Protein AF-A0A7G5EEJ8-F1 (afdb_monomer)

Sequence (106 aa):
MQNPKILGRMEEEDDDDVDERASTTLFTEKSASYEAGAIGKVTVAVFKSNDMEDRGGLVLRITLENQASSFVPHSKNLENGIELHMAGDAEAASLVRALKEALASI

Nearest PDB structures (foldseek):
  7e2d-assembly1_K  TM=4.996E-01  e=7.913E+00  Saccharomyces cerevisiae S288C
  2f86-assembly1_H  TM=3.354E-01  e=7.913E+00  Caenorhabditis elegans

Radius of gyration: 15.52 Å; Cα contacts (8 Å, |Δi|>4): 195; chains: 1; bounding box: 39×31×40 Å

Structure (mmCIF, N/CA/C/O backbone):
data_AF-A0A7G5EEJ8-F1
#
_entry.id   AF-A0A7G5EEJ8-F1
#
loop_
_atom_site.group_PDB
_atom_site.id
_atom_site.type_symbol
_atom_site.label_atom_id
_atom_site.label_alt_id
_atom_site.label_comp_id
_atom_site.label_asym_id
_atom_site.label_entity_id
_atom_site.label_seq_id
_atom_site.pdbx_PDB_ins_code
_atom_site.Cartn_x
_atom_site.Cartn_y
_atom_site.Cartn_z
_atom_site.occupancy
_atom_site.B_iso_or_equiv
_atom_site.auth_seq_id
_atom_site.auth_comp_id
_atom_site.auth_asym_id
_atom_site.auth_atom_id
_atom_site.pdbx_PDB_model_num
ATOM 1 N N . MET A 1 1 ? 5.540 15.842 -3.793 1.00 58.84 1 MET A N 1
ATOM 2 C CA .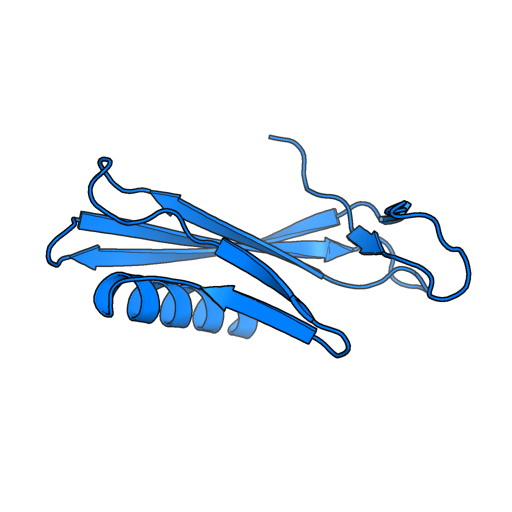 MET A 1 1 ? 6.118 14.532 -3.417 1.00 58.84 1 MET A CA 1
ATOM 3 C C . MET A 1 1 ? 6.571 13.828 -4.681 1.00 58.84 1 MET A C 1
ATOM 5 O O . MET A 1 1 ? 5.878 13.937 -5.682 1.00 58.84 1 MET A O 1
ATOM 9 N N . GLN A 1 2 ? 7.719 13.157 -4.653 1.00 82.75 2 GLN A N 1
ATOM 10 C CA . GLN A 1 2 ? 8.219 12.374 -5.785 1.00 82.75 2 GLN A CA 1
ATOM 11 C C . GLN A 1 2 ? 7.470 11.030 -5.875 1.00 82.75 2 GLN A C 1
ATOM 13 O O . GLN A 1 2 ? 7.139 10.431 -4.844 1.00 82.75 2 GLN A O 1
ATOM 18 N N . ASN A 1 3 ? 7.175 10.569 -7.095 1.00 93.12 3 ASN A N 1
ATOM 19 C CA . ASN A 1 3 ? 6.579 9.247 -7.315 1.00 93.12 3 ASN A CA 1
ATOM 20 C C . ASN A 1 3 ? 7.557 8.155 -6.850 1.00 93.12 3 ASN A C 1
ATOM 22 O O . ASN A 1 3 ? 8.765 8.310 -7.061 1.00 93.12 3 ASN A O 1
ATOM 26 N N . PRO A 1 4 ? 7.068 7.067 -6.226 1.00 95.00 4 PRO A N 1
ATOM 27 C CA . PRO A 1 4 ? 7.933 5.963 -5.841 1.00 95.00 4 PRO A CA 1
ATOM 28 C C . PRO A 1 4 ? 8.526 5.292 -7.085 1.00 95.00 4 PRO A C 1
ATOM 30 O O . PRO A 1 4 ? 7.979 5.375 -8.184 1.00 95.00 4 PRO A O 1
ATOM 33 N N . LYS A 1 5 ? 9.654 4.615 -6.925 1.00 93.44 5 LYS A N 1
ATOM 34 C CA . LYS A 1 5 ? 10.236 3.776 -7.974 1.00 93.44 5 LYS A CA 1
ATOM 35 C C . LYS A 1 5 ? 9.751 2.342 -7.799 1.00 93.44 5 LYS A C 1
ATOM 37 O O . LYS A 1 5 ? 9.383 1.956 -6.690 1.00 93.44 5 LYS A O 1
ATOM 42 N N . ILE A 1 6 ? 9.738 1.567 -8.881 1.00 92.31 6 ILE A N 1
ATOM 43 C CA . ILE A 1 6 ? 9.648 0.111 -8.754 1.00 92.31 6 ILE A CA 1
ATOM 44 C C . ILE A 1 6 ? 10.985 -0.369 -8.227 1.00 92.31 6 ILE A C 1
ATOM 46 O O . ILE A 1 6 ? 12.028 -0.020 -8.777 1.00 92.31 6 ILE A O 1
ATOM 50 N N . LEU A 1 7 ? 10.912 -1.163 -7.171 1.00 90.25 7 LEU A N 1
ATOM 51 C CA . LEU A 1 7 ? 12.047 -1.755 -6.497 1.00 90.25 7 LEU A CA 1
ATOM 52 C C . LEU A 1 7 ? 12.005 -3.273 -6.689 1.00 90.25 7 LEU A C 1
ATOM 54 O O . LEU A 1 7 ? 10.918 -3.850 -6.745 1.00 90.25 7 LEU A O 1
ATOM 58 N N . GLY A 1 8 ? 13.163 -3.918 -6.790 1.00 84.19 8 GLY A N 1
ATOM 59 C CA . GLY A 1 8 ? 13.273 -5.375 -6.852 1.00 84.19 8 GLY A CA 1
ATOM 60 C C . GLY 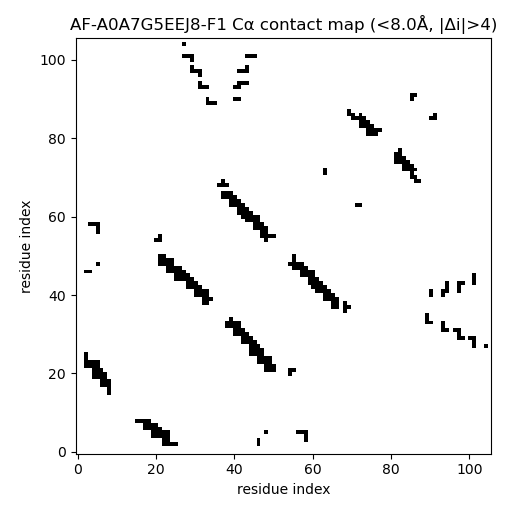A 1 8 ? 14.499 -5.880 -6.104 1.00 84.19 8 GLY A C 1
ATOM 61 O O . GLY A 1 8 ? 15.456 -5.137 -5.916 1.00 84.19 8 GLY A O 1
ATOM 62 N N . ARG A 1 9 ? 14.444 -7.142 -5.679 1.00 73.94 9 ARG A N 1
ATOM 63 C CA . ARG A 1 9 ? 15.580 -7.892 -5.130 1.00 73.94 9 ARG A CA 1
ATOM 64 C C . ARG A 1 9 ? 15.879 -9.050 -6.076 1.00 73.94 9 ARG A C 1
ATOM 66 O O . ARG A 1 9 ? 14.930 -9.621 -6.619 1.00 73.94 9 ARG A O 1
ATOM 73 N N . MET A 1 10 ? 17.148 -9.369 -6.300 1.00 67.25 10 MET A N 1
ATOM 74 C CA . MET A 1 10 ? 17.544 -10.576 -7.033 1.00 67.25 10 MET A CA 1
ATOM 75 C C . MET A 1 10 ? 17.921 -11.669 -6.027 1.00 67.25 10 MET A C 1
ATOM 77 O O . MET A 1 10 ? 18.494 -11.367 -4.990 1.00 67.25 10 MET A O 1
ATOM 81 N N . GLU A 1 11 ? 17.541 -12.921 -6.301 1.00 60.50 11 GLU A N 1
ATOM 82 C CA . GLU A 1 11 ? 17.748 -14.058 -5.381 1.00 60.50 11 GLU A CA 1
ATOM 83 C C . GLU A 1 11 ? 19.223 -14.461 -5.212 1.00 60.50 11 GLU A C 1
ATOM 85 O O . GLU A 1 11 ? 19.539 -15.225 -4.304 1.00 60.50 11 GLU A O 1
ATOM 90 N N . GLU A 1 12 ? 20.118 -14.001 -6.091 1.00 57.19 12 GLU A N 1
ATOM 91 C CA . GLU A 1 12 ? 21.447 -14.606 -6.253 1.00 57.19 12 GLU A CA 1
ATOM 92 C C . GLU A 1 12 ? 22.587 -13.932 -5.475 1.00 57.19 12 GLU A C 1
ATOM 94 O O . GLU A 1 12 ? 23.681 -14.491 -5.429 1.00 57.19 12 GLU A O 1
ATOM 99 N N . GLU A 1 13 ? 22.367 -12.791 -4.823 1.00 51.25 13 GLU A N 1
ATOM 100 C CA . GLU A 1 13 ? 23.418 -12.121 -4.049 1.00 51.25 13 GLU A CA 1
ATOM 101 C C . GLU A 1 13 ? 22.933 -11.874 -2.616 1.00 51.25 13 GLU A C 1
ATOM 103 O O . GLU A 1 13 ? 2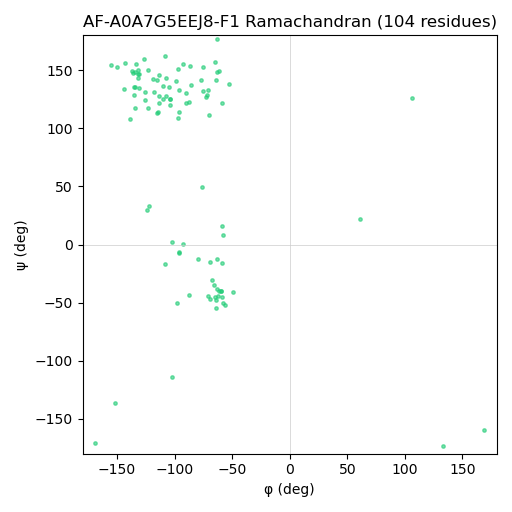1.833 -11.374 -2.401 1.00 51.25 13 GLU A O 1
ATOM 108 N N . ASP A 1 14 ? 23.767 -12.244 -1.637 1.00 51.47 14 ASP A N 1
ATOM 109 C CA . ASP A 1 14 ? 23.621 -12.015 -0.184 1.00 51.47 14 ASP A CA 1
ATOM 110 C C . ASP A 1 14 ? 23.515 -10.516 0.202 1.00 51.47 14 ASP A C 1
ATOM 112 O O . ASP A 1 14 ? 23.692 -10.146 1.365 1.00 51.47 14 ASP A O 1
ATOM 116 N N . ASP A 1 15 ? 23.237 -9.637 -0.756 1.00 51.94 15 ASP A N 1
ATOM 117 C CA . ASP A 1 15 ? 23.052 -8.222 -0.527 1.00 51.94 15 ASP A CA 1
ATOM 118 C C . ASP A 1 15 ? 21.570 -7.949 -0.242 1.00 51.94 15 ASP A C 1
ATOM 120 O O . ASP A 1 15 ? 20.675 -8.172 -1.057 1.00 51.94 15 ASP A O 1
ATOM 124 N N . ASP A 1 16 ? 21.306 -7.361 0.926 1.00 58.47 16 ASP A N 1
ATOM 125 C CA . ASP A 1 16 ? 20.045 -6.689 1.277 1.00 58.47 16 ASP A CA 1
ATOM 126 C C . ASP A 1 16 ? 19.686 -5.527 0.311 1.00 58.47 16 ASP A C 1
ATOM 128 O O . ASP A 1 16 ? 18.737 -4.767 0.562 1.00 58.47 16 ASP A O 1
ATOM 132 N N . ASP A 1 17 ? 20.432 -5.381 -0.786 1.00 66.19 17 ASP A N 1
ATOM 133 C CA . ASP A 1 17 ? 20.330 -4.319 -1.760 1.00 66.19 17 ASP A CA 1
ATOM 134 C C . ASP A 1 17 ? 19.051 -4.447 -2.586 1.00 66.19 17 ASP A C 1
ATOM 136 O O . ASP A 1 17 ? 18.606 -5.499 -3.052 1.00 66.19 17 ASP A O 1
ATOM 140 N N . VAL A 1 18 ? 18.395 -3.301 -2.699 1.00 80.25 18 VAL A N 1
ATOM 141 C CA . VAL A 1 18 ? 17.132 -3.142 -3.394 1.00 80.25 18 VAL A CA 1
ATOM 142 C C . VAL A 1 18 ? 17.388 -2.236 -4.583 1.00 80.25 18 VAL A C 1
ATOM 144 O O . VAL A 1 18 ? 17.635 -1.042 -4.412 1.00 80.25 18 VAL A O 1
ATOM 147 N N . ASP A 1 19 ? 17.273 -2.792 -5.784 1.00 85.50 19 ASP A N 1
ATOM 148 C CA . ASP A 1 19 ? 17.538 -2.062 -7.017 1.00 85.50 19 ASP A CA 1
ATOM 149 C C . ASP A 1 19 ? 16.313 -1.294 -7.507 1.00 85.50 19 ASP A C 1
ATOM 151 O O . ASP A 1 19 ? 15.191 -1.816 -7.569 1.00 85.50 19 ASP A O 1
ATOM 155 N N . GLU A 1 20 ? 16.542 -0.058 -7.953 1.00 89.38 20 GLU A N 1
ATOM 156 C CA . GLU A 1 20 ? 15.557 0.684 -8.734 1.00 89.38 20 GLU A CA 1
ATOM 157 C C . GLU A 1 20 ? 15.408 0.059 -10.127 1.00 89.38 20 GLU A C 1
ATOM 159 O O . GLU A 1 20 ? 16.283 0.170 -10.985 1.00 89.38 20 GLU A O 1
ATOM 164 N N . ARG A 1 21 ? 14.252 -0.551 -10.391 1.00 89.50 21 ARG A N 1
ATOM 165 C CA . ARG A 1 21 ? 13.950 -1.165 -11.690 1.00 89.50 21 ARG A CA 1
ATOM 166 C C . ARG A 1 21 ? 13.347 -0.176 -12.680 1.00 89.50 21 ARG A C 1
ATOM 168 O O . ARG A 1 21 ? 13.734 -0.172 -13.844 1.00 89.50 21 ARG A O 1
ATOM 175 N N . ALA A 1 22 ? 12.407 0.664 -12.243 1.00 93.19 22 ALA A N 1
ATOM 176 C CA . ALA A 1 22 ? 11.707 1.584 -13.141 1.00 93.19 22 ALA A CA 1
ATOM 177 C C . ALA A 1 22 ? 11.151 2.832 -12.443 1.00 93.19 22 ALA A C 1
ATOM 179 O O . ALA A 1 22 ? 10.818 2.837 -11.254 1.00 93.19 22 ALA A O 1
ATOM 180 N N . SER A 1 23 ? 10.993 3.908 -13.220 1.00 94.88 23 SER A N 1
ATOM 181 C CA . SER A 1 23 ? 10.201 5.069 -12.803 1.00 94.88 23 SER A CA 1
ATOM 182 C C . SER A 1 23 ? 8.704 4.779 -12.900 1.00 94.88 23 SER A C 1
ATOM 184 O O . SER A 1 23 ? 8.281 3.977 -13.731 1.00 94.88 23 SER A O 1
ATOM 186 N N . THR A 1 24 ? 7.900 5.459 -12.080 1.00 96.81 24 THR A N 1
ATOM 187 C CA . THR A 1 24 ? 6.445 5.285 -12.097 1.00 96.81 24 THR A CA 1
ATOM 188 C C . THR A 1 24 ? 5.687 6.593 -12.267 1.00 96.81 24 THR A C 1
ATOM 190 O O . THR A 1 24 ? 6.183 7.686 -11.959 1.00 96.81 24 THR A O 1
ATOM 193 N N . THR A 1 25 ? 4.443 6.453 -12.710 1.00 96.31 25 THR A N 1
ATOM 194 C CA . THR A 1 25 ? 3.435 7.512 -12.712 1.00 96.31 25 THR A CA 1
ATOM 195 C C . THR A 1 25 ? 2.255 7.091 -11.846 1.00 96.31 25 THR A C 1
ATOM 197 O O . THR A 1 25 ? 1.888 5.914 -11.826 1.00 96.31 25 THR A O 1
ATOM 200 N N . LEU A 1 26 ? 1.668 8.040 -11.106 1.00 96.75 26 LEU A N 1
ATOM 201 C CA . LEU A 1 26 ? 0.425 7.796 -10.373 1.00 96.75 26 LEU A CA 1
ATOM 202 C C . LEU A 1 26 ? -0.656 7.375 -11.371 1.00 96.75 26 LEU A C 1
ATOM 204 O O . LEU A 1 26 ? -0.951 8.108 -12.311 1.00 96.75 26 LEU A O 1
ATOM 208 N N . PHE A 1 27 ? -1.224 6.194 -11.161 1.00 96.25 27 PHE A N 1
ATOM 209 C CA . PHE A 1 27 ? -2.244 5.624 -12.027 1.00 96.25 27 PHE A CA 1
ATOM 210 C C . PHE A 1 27 ? -3.646 5.863 -11.461 1.00 96.25 27 PHE A C 1
ATOM 212 O O . PHE A 1 27 ? -4.518 6.380 -12.153 1.00 96.25 27 PHE A O 1
ATOM 219 N N . THR A 1 28 ? -3.859 5.545 -10.184 1.00 97.25 28 THR A N 1
ATOM 220 C CA . THR A 1 28 ? -5.121 5.820 -9.488 1.00 97.25 28 THR A CA 1
ATOM 221 C C . THR A 1 28 ? -4.874 6.049 -8.005 1.00 97.25 28 THR A C 1
ATOM 223 O O . THR A 1 28 ? -3.919 5.525 -7.433 1.00 97.25 28 THR A O 1
ATOM 226 N N . GLU A 1 29 ? -5.748 6.827 -7.381 1.00 97.62 29 GLU A N 1
ATOM 227 C CA . GLU A 1 29 ? -5.767 7.055 -5.943 1.00 97.62 29 GLU A CA 1
ATOM 228 C C . GLU A 1 29 ? -7.210 6.957 -5.457 1.00 97.62 29 GLU A C 1
ATOM 230 O O . GLU A 1 29 ? -8.116 7.586 -6.014 1.00 97.62 29 GLU A O 1
ATOM 235 N N . LYS A 1 30 ? -7.433 6.139 -4.430 1.00 98.06 30 LYS A N 1
ATOM 236 C CA . LYS A 1 30 ? -8.735 5.967 -3.787 1.00 98.06 30 LYS A CA 1
ATOM 237 C C . LYS A 1 30 ? -8.583 6.091 -2.292 1.00 98.06 30 LYS A C 1
ATOM 239 O O . LYS A 1 30 ? -7.563 5.707 -1.726 1.00 98.06 30 LYS A O 1
ATOM 244 N N . SER A 1 31 ? -9.611 6.625 -1.653 1.00 97.56 31 SER A N 1
ATOM 245 C CA . SER A 1 31 ? -9.627 6.769 -0.209 1.00 97.56 31 SER A CA 1
ATOM 246 C C . SER A 1 31 ? -10.974 6.377 0.366 1.00 97.56 31 SER A C 1
ATOM 248 O O . SER A 1 31 ? -12.018 6.529 -0.270 1.00 97.56 31 SER A O 1
ATOM 250 N N . ALA A 1 32 ? -10.939 5.860 1.585 1.00 97.12 32 ALA A N 1
ATOM 251 C CA . ALA A 1 32 ? -12.117 5.526 2.355 1.00 97.12 32 ALA A CA 1
ATOM 252 C C . ALA A 1 32 ? -11.938 6.043 3.784 1.00 97.12 32 ALA A C 1
ATOM 254 O O . ALA A 1 32 ? -10.872 5.918 4.390 1.00 97.12 32 ALA A O 1
ATOM 255 N N . SER A 1 33 ? -12.985 6.665 4.314 1.00 95.88 33 SER A N 1
ATOM 256 C CA . SER A 1 33 ? -13.021 7.098 5.709 1.00 95.88 33 SER A CA 1
ATOM 257 C C . SER A 1 33 ? -13.513 5.967 6.605 1.00 95.88 33 SER A C 1
ATOM 259 O O . SER A 1 33 ? -14.278 5.107 6.163 1.00 95.88 33 SER A O 1
ATOM 261 N N . TYR A 1 34 ? -13.109 6.001 7.868 1.00 93.12 34 TYR A N 1
ATOM 262 C CA . TYR A 1 34 ? -13.642 5.158 8.930 1.00 93.12 34 TYR A CA 1
ATOM 263 C C . TYR A 1 34 ? -13.977 6.006 10.159 1.00 93.12 34 TYR A C 1
ATOM 265 O O . TYR A 1 34 ? -13.348 7.035 10.417 1.00 93.12 34 TYR A O 1
ATOM 273 N N . GLU A 1 35 ? -14.977 5.557 10.908 1.00 92.19 35 GLU A N 1
ATOM 274 C CA . GLU A 1 35 ? -15.441 6.185 12.140 1.00 92.19 35 GLU A CA 1
ATOM 275 C C . GLU A 1 35 ? -15.732 5.079 13.160 1.00 92.19 35 GLU A 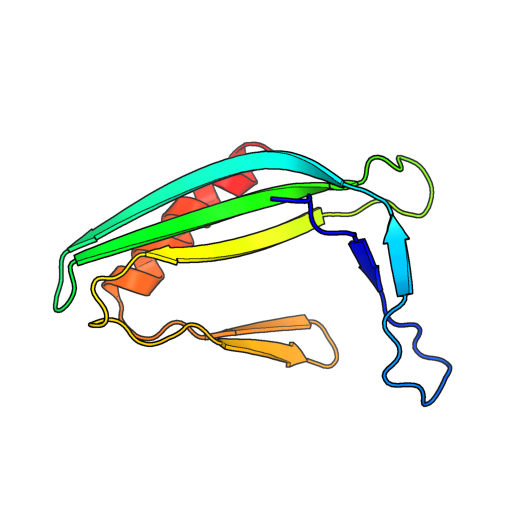C 1
ATOM 277 O O . GLU A 1 35 ? -16.667 4.295 12.999 1.00 92.19 35 GLU A O 1
ATOM 282 N N . ALA A 1 36 ? -14.868 4.967 14.168 1.00 87.12 36 ALA A N 1
ATOM 283 C CA . ALA A 1 36 ? -14.953 3.989 15.250 1.00 87.12 36 ALA A CA 1
ATOM 284 C C . ALA A 1 36 ? -14.280 4.559 16.515 1.00 87.12 36 ALA A C 1
ATOM 286 O O . ALA A 1 36 ? -14.450 5.735 16.829 1.00 87.12 36 ALA A O 1
ATOM 287 N N . GLY A 1 37 ? -13.473 3.761 17.230 1.00 82.81 37 GLY A N 1
ATOM 288 C CA . GLY A 1 37 ? -12.626 4.260 18.329 1.00 82.81 37 GLY A CA 1
ATOM 289 C C . GLY A 1 37 ? -11.630 5.349 17.894 1.00 82.81 37 GLY A C 1
ATOM 290 O O . GLY A 1 37 ? -11.105 6.085 18.725 1.00 82.81 37 GLY A O 1
ATOM 291 N N . ALA A 1 38 ? -11.419 5.476 16.585 1.00 85.38 38 ALA A N 1
ATOM 292 C CA . ALA A 1 38 ? -10.707 6.548 15.920 1.00 85.38 38 ALA A CA 1
ATOM 293 C C . ALA A 1 38 ? -11.513 7.034 14.706 1.00 85.38 38 ALA A C 1
ATOM 295 O O . ALA A 1 38 ? -12.304 6.284 14.128 1.00 85.38 38 ALA A O 1
ATOM 296 N N . ILE A 1 39 ? -11.282 8.283 14.304 1.00 89.62 39 ILE A N 1
ATOM 297 C CA . ILE A 1 39 ? -11.803 8.844 13.055 1.00 89.62 39 ILE A CA 1
ATOM 298 C C . ILE A 1 39 ? -10.613 9.105 12.147 1.00 89.62 39 ILE A C 1
ATOM 300 O O . ILE A 1 39 ? -9.648 9.766 12.548 1.00 89.62 39 ILE A O 1
ATOM 304 N N . GLY A 1 40 ? -10.679 8.588 10.928 1.00 92.81 40 GLY A N 1
ATOM 305 C CA . GLY A 1 40 ? -9.582 8.717 9.988 1.00 92.81 40 GLY A CA 1
ATOM 306 C C . GLY A 1 40 ? -9.940 8.291 8.577 1.00 92.81 40 GLY A C 1
ATOM 307 O O . GLY A 1 40 ? -11.103 8.072 8.229 1.00 92.81 40 GLY A O 1
ATOM 308 N N . LYS A 1 41 ? -8.909 8.209 7.742 1.00 94.94 41 LYS A N 1
ATOM 309 C CA . LYS A 1 41 ? -9.023 7.879 6.324 1.00 94.94 41 LYS A CA 1
ATOM 310 C C . LYS A 1 41 ? -7.829 7.045 5.882 1.00 94.94 41 LYS A C 1
ATOM 312 O O . LYS A 1 41 ? -6.685 7.386 6.177 1.00 94.94 41 LYS A O 1
ATOM 317 N N . VAL A 1 42 ? -8.105 5.970 5.153 1.00 95.81 42 VAL A N 1
ATOM 318 C CA . VAL A 1 42 ? -7.091 5.193 4.438 1.00 95.81 42 VAL A CA 1
ATOM 319 C C . VAL A 1 42 ? -7.061 5.674 2.996 1.00 95.81 42 VAL A C 1
ATOM 321 O O . VAL A 1 42 ? -8.113 5.789 2.367 1.00 95.81 42 VAL A O 1
ATOM 324 N N . THR A 1 43 ? -5.867 5.914 2.463 1.00 96.94 43 THR A N 1
ATOM 325 C CA . THR A 1 43 ? -5.647 6.216 1.047 1.00 96.94 43 THR A CA 1
ATOM 326 C C . THR A 1 43 ? -4.775 5.128 0.431 1.00 96.94 43 THR A C 1
ATOM 328 O O . THR A 1 43 ? -3.726 4.780 0.970 1.00 96.94 43 THR A O 1
ATOM 331 N N . VAL A 1 44 ? -5.206 4.598 -0.712 1.00 97.38 44 VAL A N 1
ATOM 332 C CA . VAL A 1 44 ? -4.455 3.658 -1.545 1.00 97.38 44 VAL A CA 1
ATOM 333 C C . VAL A 1 44 ? -4.146 4.344 -2.868 1.00 97.38 44 VAL A C 1
ATOM 335 O O . VAL A 1 44 ? -5.050 4.637 -3.651 1.00 97.38 44 VAL A O 1
ATOM 338 N N . ALA A 1 45 ? -2.864 4.584 -3.116 1.00 97.75 45 ALA A N 1
ATOM 339 C CA . ALA A 1 45 ? -2.352 5.086 -4.381 1.00 97.75 45 ALA A CA 1
ATOM 340 C C . ALA A 1 45 ? -1.616 3.964 -5.120 1.00 97.75 45 ALA A C 1
ATOM 342 O O . ALA A 1 45 ? -0.719 3.319 -4.571 1.00 97.75 45 ALA A O 1
ATOM 343 N N . VAL A 1 46 ? -1.992 3.747 -6.376 1.00 97.44 46 VAL A N 1
ATOM 344 C CA . VAL A 1 46 ? -1.352 2.795 -7.282 1.00 97.44 46 VAL A CA 1
ATOM 345 C C . VAL A 1 46 ? -0.506 3.586 -8.259 1.00 97.44 46 VAL A C 1
ATOM 347 O O . VAL A 1 46 ? -1.013 4.460 -8.963 1.00 97.44 46 VAL A O 1
ATOM 350 N N . PHE A 1 47 ? 0.773 3.253 -8.340 1.00 97.00 47 PHE A N 1
ATOM 351 C CA . PHE A 1 47 ? 1.678 3.796 -9.341 1.00 97.00 47 PHE A CA 1
ATOM 352 C C . PHE A 1 47 ? 2.046 2.695 -10.324 1.00 97.00 47 PHE A C 1
ATOM 354 O O . PHE A 1 47 ? 2.333 1.576 -9.905 1.00 97.00 47 PHE A O 1
ATOM 361 N N . LYS A 1 48 ? 2.046 3.006 -11.618 1.00 95.56 48 LYS A N 1
ATOM 362 C CA . LYS A 1 48 ? 2.376 2.055 -12.683 1.00 95.56 48 LYS A CA 1
ATOM 363 C C . LYS A 1 48 ? 3.739 2.375 -13.275 1.00 95.56 48 LYS A C 1
ATOM 365 O O . LYS A 1 48 ? 4.090 3.552 -13.385 1.00 95.56 48 LYS A O 1
ATOM 370 N N . SER A 1 49 ? 4.492 1.335 -13.634 1.00 95.94 49 SER A N 1
ATOM 371 C CA . SER A 1 49 ? 5.741 1.495 -14.379 1.00 95.94 49 SER A CA 1
ATOM 372 C C . SER A 1 49 ? 5.518 2.326 -15.641 1.00 95.94 49 SER A C 1
ATOM 374 O O . SER A 1 49 ? 4.529 2.130 -16.348 1.00 95.94 49 SER A O 1
ATOM 376 N N . ASN A 1 50 ? 6.448 3.234 -15.927 1.00 93.62 50 ASN A N 1
ATOM 377 C CA . ASN A 1 50 ? 6.546 3.863 -17.245 1.00 93.62 50 ASN A CA 1
ATOM 378 C C . ASN A 1 50 ? 7.244 2.943 -18.263 1.00 93.62 50 ASN A C 1
ATOM 380 O O . ASN A 1 50 ? 7.228 3.232 -19.456 1.00 93.62 50 ASN A O 1
ATOM 384 N N . ASP A 1 51 ? 7.869 1.866 -17.784 1.00 89.56 51 ASP A N 1
ATOM 385 C CA . ASP A 1 51 ? 8.491 0.835 -18.600 1.00 89.56 51 ASP A CA 1
ATOM 386 C C . ASP A 1 51 ? 7.448 -0.234 -18.960 1.00 89.56 51 ASP A C 1
ATOM 388 O O . ASP A 1 51 ? 6.794 -0.810 -18.085 1.00 89.56 51 ASP A O 1
ATOM 392 N N . MET A 1 52 ? 7.263 -0.445 -20.263 1.00 81.44 52 MET A N 1
ATOM 393 C CA . MET A 1 52 ? 6.270 -1.363 -20.830 1.00 81.44 52 MET A CA 1
ATOM 394 C C . MET A 1 52 ? 6.895 -2.683 -21.308 1.00 81.44 52 MET A C 1
ATOM 396 O O . MET A 1 52 ? 6.179 -3.510 -21.872 1.00 81.44 52 MET A O 1
ATOM 400 N N . GLU A 1 53 ? 8.202 -2.866 -21.116 1.00 83.50 53 GLU A N 1
ATOM 401 C CA . GLU A 1 53 ? 8.963 -4.035 -21.553 1.00 83.50 53 GLU A CA 1
ATOM 402 C C . GLU A 1 53 ? 9.231 -4.969 -20.357 1.00 83.50 53 GLU A C 1
ATOM 404 O O . GLU A 1 53 ? 8.297 -5.548 -19.800 1.00 83.50 53 GLU A O 1
ATOM 409 N N . ASP A 1 54 ? 10.487 -5.139 -19.940 1.00 80.12 54 ASP A N 1
ATOM 410 C CA . ASP A 1 54 ? 10.919 -6.121 -18.936 1.00 80.12 54 ASP A CA 1
ATOM 411 C C . ASP A 1 54 ? 10.965 -5.568 -17.495 1.00 80.12 54 ASP A C 1
ATOM 413 O O . ASP A 1 54 ? 11.283 -6.293 -16.544 1.00 80.12 54 ASP A O 1
ATOM 417 N N . ARG A 1 55 ? 10.607 -4.289 -17.299 1.00 80.56 55 ARG A N 1
ATOM 418 C CA . ARG A 1 55 ? 10.586 -3.610 -15.984 1.00 80.56 55 ARG A CA 1
ATOM 419 C C . ARG A 1 55 ? 9.207 -3.056 -15.630 1.00 80.56 55 ARG A C 1
ATOM 421 O O . ARG A 1 55 ? 9.074 -2.021 -14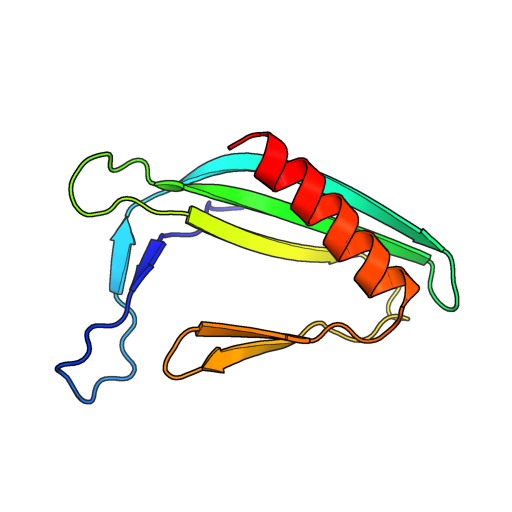.968 1.00 80.56 55 ARG A O 1
ATOM 428 N N . GLY A 1 56 ? 8.170 -3.762 -16.073 1.00 84.88 56 GLY A N 1
ATOM 429 C CA . GLY A 1 56 ? 6.785 -3.504 -15.696 1.00 84.88 56 GLY A CA 1
ATOM 430 C C . GLY A 1 56 ? 6.521 -3.690 -14.195 1.00 84.88 56 GLY A C 1
ATOM 431 O O . GLY A 1 56 ? 7.386 -4.091 -13.419 1.00 84.88 56 GLY A O 1
ATOM 432 N N . GLY A 1 57 ? 5.289 -3.397 -13.778 1.00 90.62 57 GLY A N 1
ATOM 433 C CA . GLY A 1 57 ? 4.831 -3.617 -12.406 1.00 90.62 57 GLY A CA 1
ATOM 434 C C . GLY A 1 57 ? 4.096 -2.424 -11.806 1.00 90.62 57 GLY A C 1
ATOM 435 O O . GLY A 1 57 ? 3.795 -1.436 -12.488 1.00 90.62 57 GLY A O 1
ATOM 436 N N . LEU A 1 58 ? 3.787 -2.548 -10.515 1.00 93.62 58 LEU A N 1
ATOM 437 C CA . LEU A 1 58 ? 3.012 -1.582 -9.746 1.00 93.62 58 LEU A CA 1
ATOM 438 C C . LEU A 1 58 ? 3.671 -1.313 -8.392 1.00 93.62 58 LEU A C 1
ATOM 440 O O . LEU A 1 58 ? 4.243 -2.214 -7.783 1.00 93.62 58 LEU A O 1
ATOM 444 N N . VAL A 1 59 ? 3.509 -0.093 -7.887 1.00 95.19 59 VAL A N 1
ATOM 445 C CA . VAL A 1 59 ? 3.747 0.239 -6.478 1.00 95.19 59 VAL A CA 1
ATOM 446 C C . VAL A 1 59 ? 2.404 0.532 -5.824 1.00 95.19 59 VAL A C 1
ATOM 448 O O . VAL A 1 59 ? 1.672 1.413 -6.279 1.00 95.19 59 VAL A O 1
ATOM 451 N N . LEU A 1 60 ? 2.102 -0.175 -4.737 1.00 95.75 60 LEU A N 1
ATOM 452 C CA . LEU A 1 60 ? 0.976 0.134 -3.861 1.00 95.75 60 LEU A CA 1
ATOM 453 C C . LEU A 1 60 ? 1.483 0.975 -2.691 1.00 95.75 60 LEU A C 1
ATOM 455 O O . LEU A 1 60 ? 2.262 0.503 -1.867 1.00 95.75 60 LEU A O 1
ATOM 459 N N . ARG A 1 61 ? 1.038 2.227 -2.608 1.00 95.62 61 ARG A N 1
ATOM 460 C CA . ARG A 1 61 ? 1.273 3.088 -1.449 1.00 95.62 61 ARG A CA 1
ATOM 461 C C . ARG A 1 61 ? -0.011 3.181 -0.643 1.00 95.62 61 ARG A C 1
ATOM 463 O O . ARG A 1 61 ? -1.020 3.663 -1.146 1.00 95.62 61 ARG A O 1
ATOM 470 N N . ILE A 1 62 ? 0.059 2.757 0.611 1.00 95.25 62 ILE A N 1
ATOM 471 C CA . ILE A 1 62 ? -1.057 2.799 1.554 1.00 95.25 62 ILE A CA 1
ATOM 472 C C . ILE A 1 62 ? -0.692 3.798 2.647 1.00 95.25 62 ILE A C 1
ATOM 474 O O . ILE A 1 62 ? 0.341 3.650 3.298 1.00 95.25 62 ILE A O 1
ATOM 478 N N . THR A 1 63 ? -1.515 4.823 2.840 1.00 93.75 63 THR A N 1
ATOM 479 C CA . THR A 1 63 ? -1.337 5.817 3.903 1.00 93.75 63 THR A CA 1
ATOM 480 C C . THR A 1 63 ? -2.570 5.880 4.792 1.00 93.75 63 THR A C 1
ATOM 482 O O . THR A 1 63 ? -3.692 5.615 4.355 1.00 93.75 63 THR A O 1
ATOM 485 N N . LEU A 1 64 ? -2.344 6.220 6.059 1.00 92.00 64 LEU A N 1
ATOM 486 C CA . LEU A 1 64 ? -3.375 6.346 7.079 1.00 92.00 64 LEU A CA 1
ATOM 487 C C . LEU A 1 64 ? -3.311 7.759 7.660 1.00 92.00 64 LEU A C 1
ATOM 489 O O . LEU A 1 64 ? -2.303 8.146 8.247 1.00 92.00 64 LEU A O 1
ATOM 493 N N . GLU A 1 65 ? -4.385 8.521 7.495 1.00 90.31 65 GLU A N 1
ATOM 494 C CA . GLU A 1 65 ? -4.593 9.793 8.181 1.00 90.31 65 GLU A CA 1
ATOM 495 C C . GLU A 1 65 ? -5.472 9.524 9.402 1.00 90.31 65 GLU A C 1
ATOM 497 O O . GLU A 1 65 ? -6.659 9.233 9.266 1.00 90.31 65 GLU A O 1
ATOM 502 N N . ASN A 1 66 ? -4.891 9.604 10.595 1.00 79.12 66 ASN A N 1
ATOM 503 C CA . ASN A 1 66 ? -5.606 9.475 11.859 1.00 79.12 66 ASN A CA 1
ATOM 504 C C . ASN A 1 66 ? -5.104 10.563 12.818 1.00 79.12 66 ASN A C 1
ATOM 506 O O . ASN A 1 66 ? -3.943 10.966 12.741 1.00 79.12 66 ASN A O 1
ATOM 510 N N . GLN A 1 67 ? -5.955 11.077 13.706 1.00 74.44 67 GLN A N 1
ATOM 511 C CA . GLN A 1 67 ? -5.563 12.098 14.693 1.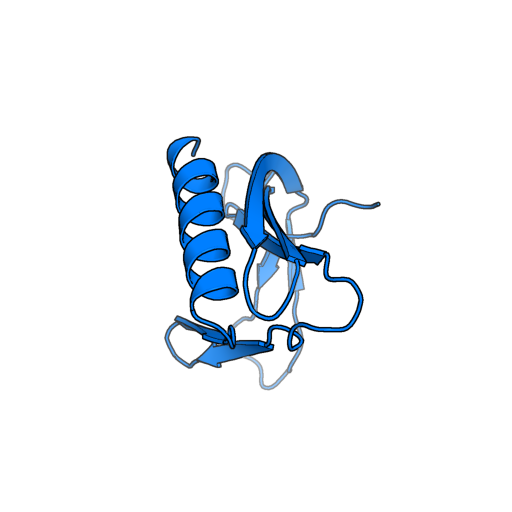00 74.44 67 GLN A CA 1
ATOM 512 C C . GLN A 1 67 ? -4.760 11.486 15.861 1.00 74.44 67 GLN A C 1
ATOM 514 O O . GLN A 1 67 ? -5.074 11.710 17.025 1.00 74.44 67 GLN A O 1
ATOM 519 N N . ALA A 1 68 ? -3.741 10.683 15.544 1.00 67.81 68 ALA A N 1
ATOM 520 C CA . ALA A 1 68 ? -2.888 9.935 16.469 1.00 67.81 68 ALA A CA 1
ATOM 521 C C . ALA A 1 68 ? -3.613 8.896 17.351 1.00 67.81 68 ALA A C 1
ATOM 523 O O . ALA A 1 68 ? -3.101 8.522 18.404 1.00 67.81 68 ALA A O 1
ATOM 524 N N . SER A 1 69 ? -4.791 8.421 16.939 1.00 69.38 69 SER A N 1
ATOM 525 C CA . SER A 1 69 ? -5.582 7.448 17.709 1.00 69.38 69 SER A CA 1
ATOM 526 C C . SER A 1 69 ? -5.614 6.037 17.121 1.00 69.38 69 SER A C 1
ATOM 528 O O . SER A 1 69 ? -5.946 5.104 17.848 1.00 69.38 69 SER A O 1
ATOM 530 N N . SER A 1 70 ? -5.242 5.852 15.849 1.00 76.69 70 SER A N 1
ATOM 531 C CA . SER A 1 70 ? -5.117 4.510 15.259 1.00 76.69 70 SER A CA 1
ATOM 532 C C . SER A 1 70 ? -3.663 4.038 15.286 1.00 76.69 70 SER A C 1
ATOM 534 O O . SER A 1 70 ? -2.722 4.832 15.202 1.00 76.69 70 SER A O 1
ATOM 536 N N . PHE A 1 71 ? -3.478 2.721 15.362 1.00 83.44 71 PHE A N 1
ATOM 537 C CA . PHE A 1 71 ? -2.163 2.094 15.273 1.00 83.44 71 PHE A CA 1
ATOM 538 C C . PHE A 1 71 ? -1.507 2.345 13.909 1.00 83.44 71 PHE A C 1
ATOM 540 O O . PHE A 1 71 ? -2.178 2.443 12.880 1.00 83.44 71 PHE A O 1
ATOM 547 N N . VAL A 1 72 ? -0.175 2.421 13.902 1.00 85.12 72 VAL A N 1
ATOM 548 C CA . VAL A 1 72 ? 0.612 2.564 12.671 1.00 85.12 72 VAL A CA 1
ATOM 549 C C . VAL A 1 72 ? 0.592 1.233 11.902 1.00 85.12 72 VAL A C 1
ATOM 551 O O . VAL A 1 72 ? 0.929 0.206 12.496 1.00 85.12 72 VAL A O 1
ATOM 554 N N . PRO A 1 73 ? 0.219 1.216 10.606 1.00 90.69 73 PRO A N 1
ATOM 555 C CA . PRO A 1 73 ? 0.271 0.004 9.790 1.00 90.69 73 PRO A CA 1
ATOM 556 C C . PRO A 1 73 ? 1.694 -0.552 9.665 1.00 90.69 73 PRO A C 1
ATOM 558 O O . PRO A 1 73 ? 2.664 0.206 9.642 1.00 90.69 73 PRO A O 1
ATOM 561 N N . HIS A 1 74 ? 1.818 -1.871 9.523 1.00 92.62 74 HIS A N 1
ATOM 562 C CA . HIS A 1 74 ? 3.107 -2.543 9.340 1.00 92.62 74 HIS A CA 1
ATOM 563 C C . HIS A 1 74 ? 3.047 -3.528 8.174 1.00 92.62 74 HIS A C 1
ATOM 565 O O . HIS A 1 74 ? 2.032 -4.184 7.974 1.00 92.62 74 HIS A O 1
ATOM 571 N N . SER A 1 75 ? 4.129 -3.659 7.410 1.00 93.31 75 SER A N 1
ATOM 572 C CA . SER A 1 75 ? 4.232 -4.633 6.322 1.00 93.31 75 SER A CA 1
ATOM 573 C C . SER A 1 75 ? 5.533 -5.412 6.408 1.00 93.31 75 SER A C 1
ATOM 575 O O . SER A 1 75 ? 6.562 -4.850 6.787 1.00 93.31 75 SER A O 1
ATOM 577 N N . LYS A 1 76 ? 5.499 -6.677 5.995 1.00 92.75 76 LYS A N 1
ATOM 578 C CA . LYS A 1 76 ? 6.644 -7.585 6.012 1.00 92.75 76 LYS A CA 1
ATOM 579 C C . LYS A 1 76 ? 6.732 -8.359 4.698 1.00 92.75 76 LYS A C 1
ATOM 581 O O . LYS A 1 76 ? 5.728 -8.883 4.223 1.00 92.75 76 LYS A O 1
ATOM 586 N N . ASN A 1 77 ? 7.938 -8.473 4.146 1.00 89.56 77 ASN A N 1
ATOM 587 C CA . ASN A 1 77 ? 8.206 -9.397 3.045 1.00 89.56 77 ASN A CA 1
ATOM 588 C C . ASN A 1 77 ? 8.272 -10.833 3.586 1.00 89.56 77 ASN A C 1
ATOM 590 O O . ASN A 1 77 ? 8.928 -11.101 4.596 1.00 89.56 77 ASN A O 1
ATOM 594 N N . LEU A 1 78 ? 7.578 -11.744 2.917 1.00 88.94 78 LEU A N 1
ATOM 595 C CA . LEU A 1 78 ? 7.616 -13.184 3.143 1.00 88.94 78 LEU A CA 1
ATOM 596 C C . LEU A 1 78 ? 8.346 -13.846 1.971 1.00 88.94 78 LEU A C 1
ATOM 598 O O . LEU A 1 78 ? 8.433 -13.258 0.898 1.00 88.94 78 LEU A O 1
ATOM 602 N N . GLU A 1 79 ? 8.798 -15.087 2.156 1.00 85.25 79 GLU A N 1
ATOM 603 C CA . GLU A 1 79 ? 9.472 -15.871 1.106 1.00 85.25 79 GLU A CA 1
ATOM 604 C C . GLU A 1 79 ? 8.697 -15.863 -0.222 1.00 85.25 79 GLU A C 1
ATOM 606 O O . GLU A 1 79 ? 9.277 -15.681 -1.281 1.00 85.25 79 GLU A O 1
ATOM 611 N N . ASN A 1 80 ? 7.367 -15.974 -0.155 1.00 87.44 80 ASN A N 1
ATOM 612 C CA . ASN A 1 80 ? 6.498 -16.051 -1.329 1.00 87.44 80 ASN A CA 1
ATOM 613 C C . ASN A 1 80 ? 5.406 -14.970 -1.337 1.00 87.44 80 ASN A C 1
ATOM 615 O O . ASN A 1 80 ? 4.303 -15.195 -1.839 1.00 87.44 80 ASN A O 1
ATOM 619 N N . GLY A 1 81 ? 5.656 -13.803 -0.735 1.00 89.69 81 GLY A N 1
ATOM 620 C CA . GLY A 1 81 ? 4.658 -12.736 -0.755 1.00 89.69 81 GLY A CA 1
ATOM 621 C C . GLY A 1 81 ? 4.921 -11.568 0.179 1.00 89.69 81 GLY A C 1
ATOM 622 O O . GLY A 1 81 ? 6.037 -11.312 0.616 1.00 89.69 81 GLY A O 1
ATOM 623 N N . ILE A 1 82 ? 3.849 -10.838 0.475 1.00 93.06 82 ILE A N 1
ATOM 624 C CA . ILE A 1 82 ? 3.862 -9.669 1.351 1.00 93.06 82 ILE A CA 1
ATOM 625 C C . ILE A 1 82 ? 2.731 -9.833 2.359 1.00 93.06 82 ILE A C 1
ATOM 627 O O . ILE A 1 82 ? 1.603 -10.166 2.000 1.00 93.06 82 ILE A O 1
ATOM 631 N N . GLU A 1 83 ? 3.039 -9.568 3.619 1.00 94.44 83 GLU A N 1
ATOM 632 C CA . GLU A 1 83 ? 2.078 -9.494 4.708 1.00 94.44 83 GLU A CA 1
ATOM 633 C C . GLU A 1 83 ? 1.843 -8.030 5.086 1.00 94.44 83 GLU A C 1
ATOM 635 O O . GLU A 1 83 ? 2.794 -7.255 5.205 1.00 94.44 83 GLU A O 1
ATOM 640 N N . LEU A 1 84 ? 0.581 -7.646 5.288 1.00 94.69 84 LEU A N 1
ATOM 641 C CA . LEU A 1 84 ? 0.183 -6.305 5.711 1.00 94.69 84 LEU A CA 1
ATOM 642 C C . LEU A 1 84 ? -0.679 -6.400 6.972 1.00 94.69 84 LEU A C 1
ATOM 644 O O . LEU A 1 84 ? -1.721 -7.050 6.980 1.00 94.69 84 LEU A O 1
ATOM 648 N N . HIS A 1 85 ? -0.252 -5.705 8.018 1.00 94.06 85 HIS A N 1
ATOM 649 C CA . HIS A 1 85 ? -0.892 -5.640 9.324 1.00 94.06 85 HIS A CA 1
ATOM 650 C C . HIS A 1 85 ? -1.627 -4.315 9.477 1.00 94.06 85 HIS A C 1
ATOM 652 O O . HIS A 1 85 ? -1.033 -3.237 9.369 1.00 94.06 85 HIS A O 1
ATOM 658 N N . MET A 1 86 ? -2.917 -4.404 9.786 1.00 91.75 86 MET A N 1
ATOM 659 C CA . MET A 1 86 ? -3.759 -3.268 10.132 1.00 91.75 86 MET A CA 1
ATOM 660 C C . MET A 1 86 ? -4.579 -3.627 11.365 1.00 91.75 86 MET A C 1
ATOM 662 O O . MET A 1 86 ? -5.356 -4.577 11.338 1.00 91.75 86 MET A O 1
ATOM 666 N N . ALA A 1 87 ? -4.369 -2.894 12.456 1.00 90.94 87 ALA A N 1
ATOM 667 C CA . ALA A 1 87 ? -5.106 -3.111 13.692 1.00 90.94 87 ALA A CA 1
ATOM 668 C C . ALA A 1 87 ? -6.372 -2.247 13.709 1.00 90.94 87 ALA A C 1
ATOM 670 O O . ALA A 1 87 ? -6.294 -1.040 13.487 1.00 90.94 87 ALA A O 1
ATOM 671 N N . GLY A 1 88 ? -7.507 -2.879 14.013 1.00 91.81 88 GLY A N 1
ATOM 672 C CA . GLY A 1 88 ? -8.826 -2.251 14.028 1.00 91.81 88 GLY A CA 1
ATOM 673 C C . GLY A 1 88 ? -9.677 -2.668 12.830 1.00 91.81 88 GLY A C 1
ATOM 674 O O . GLY A 1 88 ? -9.262 -2.552 11.677 1.00 91.81 88 GLY A O 1
ATOM 675 N N . ASP A 1 89 ? -10.885 -3.163 13.106 1.00 93.38 89 ASP A N 1
ATOM 676 C CA . ASP A 1 89 ? -11.791 -3.668 12.067 1.00 93.38 89 ASP A CA 1
ATOM 677 C C . ASP A 1 89 ? -12.271 -2.553 11.130 1.00 93.38 89 ASP A C 1
ATOM 679 O O . ASP A 1 89 ? -12.446 -2.775 9.931 1.00 93.38 89 ASP A O 1
ATOM 683 N N . ALA A 1 90 ? -12.468 -1.342 11.659 1.00 93.94 90 ALA A N 1
ATOM 684 C CA . ALA A 1 90 ? -12.923 -0.194 10.881 1.00 93.94 90 ALA A CA 1
ATOM 685 C C . ALA A 1 90 ? -11.824 0.314 9.934 1.00 93.94 90 ALA A C 1
ATOM 687 O O . ALA A 1 90 ? -12.081 0.552 8.751 1.00 93.94 90 ALA A O 1
ATOM 688 N N . GLU A 1 91 ? -10.590 0.411 10.430 1.00 93.62 91 GLU A N 1
ATOM 689 C CA . GLU A 1 91 ? -9.394 0.698 9.644 1.00 93.62 91 GLU A CA 1
ATOM 690 C C . GLU A 1 91 ? -9.207 -0.348 8.540 1.00 93.62 91 GLU A C 1
ATOM 692 O O . GLU A 1 91 ? -9.090 0.007 7.364 1.00 93.62 91 GLU A O 1
ATOM 697 N N . ALA A 1 92 ? -9.259 -1.636 8.895 1.00 94.88 92 ALA A N 1
ATOM 698 C CA . ALA A 1 92 ? -9.099 -2.740 7.954 1.00 94.88 92 ALA A CA 1
ATOM 699 C C . ALA A 1 92 ? -10.197 -2.750 6.879 1.00 94.88 92 ALA A C 1
ATOM 701 O O . ALA A 1 92 ? -9.902 -2.896 5.690 1.00 94.88 92 ALA A O 1
ATOM 702 N N . ALA A 1 93 ? -11.462 -2.540 7.255 1.00 95.88 93 ALA A N 1
ATOM 703 C CA . ALA A 1 93 ? -12.569 -2.446 6.305 1.00 95.88 93 ALA A CA 1
ATOM 704 C C . ALA A 1 93 ? -12.386 -1.270 5.334 1.00 95.88 93 ALA A C 1
ATOM 706 O O . ALA A 1 93 ? -12.633 -1.407 4.131 1.00 95.88 93 ALA A O 1
ATOM 707 N N . SER A 1 94 ? -11.912 -0.131 5.841 1.00 96.31 94 SER A N 1
ATOM 708 C CA . SER A 1 94 ? -11.607 1.046 5.033 1.00 96.31 94 SER A CA 1
ATOM 709 C C . SER A 1 94 ? -10.464 0.793 4.047 1.00 96.31 94 SER A C 1
ATOM 711 O O . SER A 1 94 ? -10.606 1.079 2.855 1.00 96.31 94 SER A O 1
ATOM 713 N N . LEU A 1 95 ? -9.377 0.155 4.494 1.00 96.12 95 LEU A N 1
ATOM 714 C CA . LEU A 1 95 ? -8.293 -0.292 3.619 1.00 96.12 95 LEU A CA 1
ATOM 715 C C . LEU A 1 95 ? -8.807 -1.207 2.509 1.00 96.12 95 LEU A C 1
ATOM 717 O O . LEU A 1 95 ? -8.530 -0.959 1.338 1.00 96.12 95 LEU A O 1
ATOM 721 N N . VAL A 1 96 ? -9.562 -2.250 2.857 1.00 97.31 96 VAL A N 1
ATOM 722 C CA . VAL A 1 96 ? -10.082 -3.213 1.875 1.00 97.31 96 VAL A CA 1
ATOM 723 C C . VAL A 1 96 ? -10.970 -2.513 0.851 1.00 97.31 96 VAL A C 1
ATOM 725 O O . VAL A 1 96 ? -10.893 -2.824 -0.338 1.00 97.31 96 VAL A O 1
ATOM 728 N N . ARG A 1 97 ? -11.796 -1.554 1.279 1.00 98.06 97 ARG A N 1
ATOM 729 C CA . ARG A 1 97 ? -12.633 -0.761 0.377 1.00 98.06 97 ARG A CA 1
ATOM 730 C C . ARG A 1 97 ? -11.790 0.094 -0.571 1.00 98.06 97 ARG A C 1
ATOM 732 O O . ARG A 1 97 ? -11.956 -0.033 -1.781 1.00 98.06 97 ARG A O 1
ATOM 739 N N . ALA A 1 98 ? -10.877 0.911 -0.045 1.00 97.50 98 ALA A N 1
ATOM 740 C CA . ALA A 1 98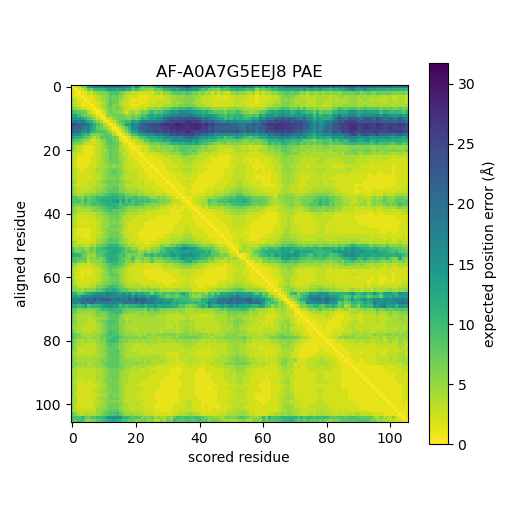 ? -10.020 1.769 -0.863 1.00 97.50 98 ALA A CA 1
ATOM 741 C C . ALA A 1 98 ? -9.162 0.948 -1.842 1.00 97.50 98 ALA A C 1
ATOM 743 O O . ALA A 1 98 ? -9.036 1.309 -3.011 1.00 97.50 98 ALA A O 1
ATOM 744 N N . LEU A 1 99 ? -8.641 -0.200 -1.397 1.00 96.94 99 LEU A N 1
ATOM 745 C CA . LEU A 1 99 ? -7.870 -1.117 -2.232 1.00 96.94 99 LEU A CA 1
ATOM 746 C C . LEU A 1 99 ? -8.724 -1.712 -3.357 1.00 96.94 99 LEU A C 1
ATOM 748 O O . LEU A 1 99 ? -8.309 -1.672 -4.510 1.00 96.94 99 LEU A O 1
ATOM 752 N N . LYS A 1 100 ? -9.929 -2.215 -3.061 1.00 97.69 100 LYS A N 1
ATOM 753 C CA . LYS A 1 100 ? -10.847 -2.740 -4.087 1.00 97.69 100 LYS A CA 1
ATOM 754 C C . LYS A 1 100 ? -11.196 -1.686 -5.132 1.00 97.69 100 LYS A C 1
ATOM 756 O O . LYS A 1 100 ? -11.154 -1.977 -6.323 1.00 97.69 100 LYS A O 1
ATOM 761 N N . GLU A 1 101 ? -11.516 -0.470 -4.698 1.00 97.50 101 GLU A N 1
ATOM 762 C CA . GLU A 1 101 ? -11.829 0.639 -5.603 1.00 97.50 101 GLU A CA 1
ATOM 763 C C . GLU A 1 101 ? -10.624 1.018 -6.481 1.00 97.50 101 GLU A C 1
ATOM 765 O O . GLU A 1 101 ? -10.794 1.336 -7.660 1.00 97.50 101 GLU A O 1
ATOM 770 N N . ALA A 1 102 ? -9.406 0.981 -5.927 1.00 96.25 102 ALA A N 1
ATOM 771 C CA . ALA A 1 102 ? -8.188 1.288 -6.670 1.00 96.25 102 ALA A CA 1
ATOM 772 C C . ALA A 1 102 ? -7.885 0.197 -7.707 1.00 96.25 102 ALA A C 1
ATOM 774 O O . ALA A 1 102 ? -7.660 0.501 -8.876 1.00 96.25 102 ALA A O 1
ATOM 775 N N . LEU A 1 103 ? -7.950 -1.075 -7.306 1.00 95.06 103 LEU A N 1
ATOM 776 C CA . LEU A 1 103 ? -7.672 -2.215 -8.182 1.00 95.06 103 LEU A CA 1
ATOM 777 C C . LEU A 1 103 ? -8.721 -2.392 -9.283 1.00 95.06 103 LEU A C 1
ATOM 779 O O . LEU A 1 103 ? -8.370 -2.811 -10.375 1.00 95.06 103 LEU A O 1
ATOM 783 N N . ALA A 1 104 ? -9.982 -2.018 -9.047 1.00 95.12 104 ALA A N 1
ATOM 784 C CA . ALA A 1 104 ? -11.025 -2.049 -10.077 1.00 95.12 104 ALA A CA 1
ATOM 785 C C . ALA A 1 104 ? -10.755 -1.101 -11.264 1.00 95.12 104 ALA A C 1
ATOM 787 O O . ALA A 1 104 ? -11.456 -1.170 -12.270 1.00 95.12 104 ALA A O 1
A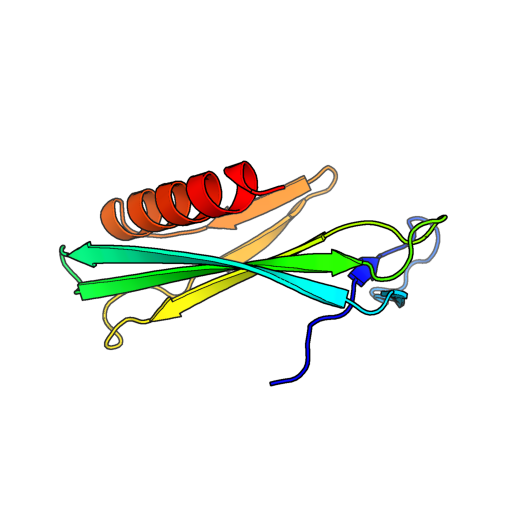TOM 788 N N . SER A 1 105 ? -9.784 -0.191 -11.130 1.00 85.19 105 SER A N 1
ATOM 789 C CA . SER A 1 105 ? -9.397 0.763 -12.175 1.00 85.19 105 SER A CA 1
ATOM 790 C C . SER A 1 105 ? -8.193 0.305 -13.01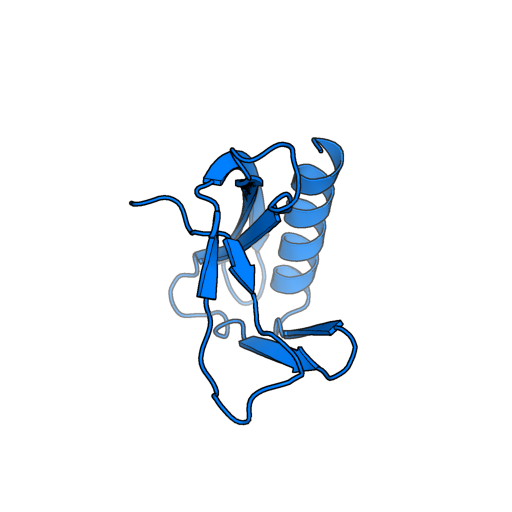1 1.00 85.19 105 SER A C 1
ATOM 792 O O . SER A 1 105 ? -7.835 1.015 -13.950 1.00 85.19 105 SER A O 1
ATOM 794 N N . ILE A 1 106 ? -7.535 -0.800 -12.636 1.00 84.25 106 ILE A N 1
ATOM 795 C CA . ILE A 1 106 ? -6.325 -1.348 -13.281 1.00 84.25 106 ILE A CA 1
ATOM 796 C C . ILE A 1 106 ? -6.724 -2.349 -14.359 1.00 84.25 106 ILE A C 1
ATOM 798 O O . ILE A 1 106 ? -6.137 -2.251 -15.460 1.00 84.25 106 ILE A O 1
#

Solvent-accessible surface area (backbone atoms only — not comparable to full-atom values): 6327 Å² total; per-residue (Å²): 134,81,72,64,60,38,71,47,71,70,95,86,53,100,58,94,60,68,44,80,64,27,57,39,44,85,70,44,72,25,65,24,67,33,80,65,100,38,58,36,35,28,36,27,35,37,26,33,38,74,38,86,71,96,39,52,60,71,42,82,47,76,48,76,51,50,86,82,62,60,70,82,70,47,73,44,83,48,98,90,49,76,50,78,50,63,72,52,71,53,57,40,52,16,40,54,48,11,44,51,62,33,57,76,72,110

Mean predicted aligned error: 5.57 Å

Foldseek 3Di:
DAADFDWDDDPPDPDPDIDRLAGWDFDDKFKFWFDDQWTWMKMWIKIWGPDPPPSTDIDIDIDIGTPPRFDDKDKDDDPPGIDIDGPDPRRVVRVVVRVVVRVVRD

Secondary structure (DSSP, 8-state):
-PPPPEEE--TTSS----EEEE-EEEEEEEEEEEESSSEEEEEEEEEEES--STT--EEEEEEEEESS-SPPPEEEEETTEEEEE--SHHHHHHHHHHHHHHHTT-

pLDDT: mean 88.3, std 11.27, range [51.25, 98.06]

Organism: NCBI:txid1562974